Protein AF-A0A819KJ81-F1 (afdb_monomer)

Organism: NCBI:txid392033

Radius of gyration: 11.48 Å; Cα contacts (8 Å, |Δi|>4): 57; chains: 1; boundi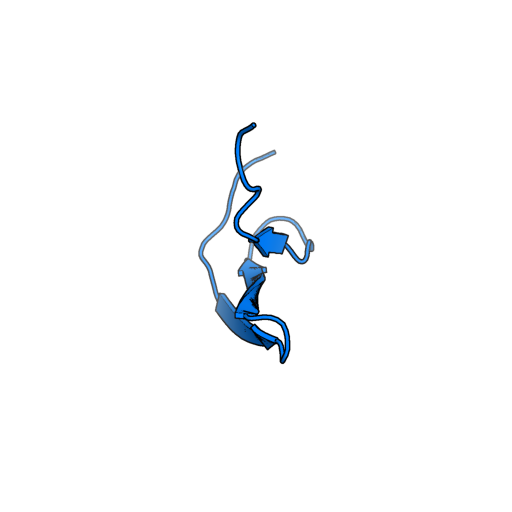ng box: 24×17×34 Å

Nearest PDB structures (foldseek):
  8x6g-assembly1_D  TM=5.276E-01  e=2.866E+00  Staphylococcus aureus
  4pl1-assembly2_A  TM=6.034E-01  e=5.846E+00  Es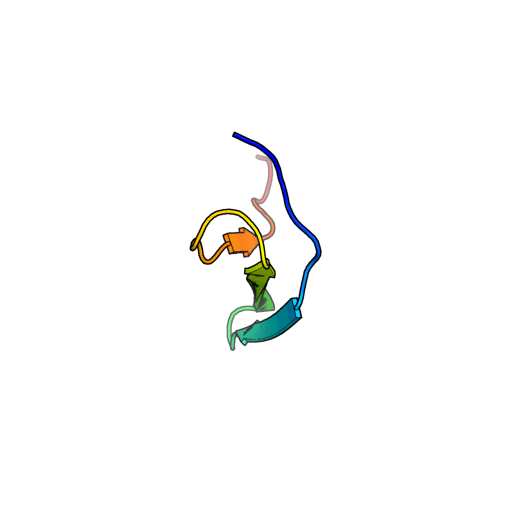cherichia coli DH1
  3vpb-assembly1_F  TM=3.857E-01  e=2.686E+00  Sulfurisphaera tokodaii str. 7

Foldseek 3Di:
DDFADWDDWDQDPVRWIWTDGDPDPDIDIDDDDDDD

Secondary structure (DSSP, 8-state):
-----EEEEEE-TTS-EEEEESSS--EEEE------

Structure (mmCIF, N/CA/C/O backbone):
data_AF-A0A819KJ81-F1
#
_entry.id   AF-A0A819KJ81-F1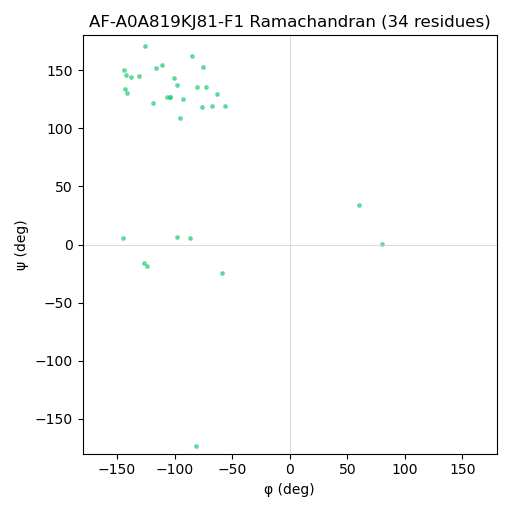
#
loop_
_atom_site.group_PDB
_atom_site.id
_atom_site.type_symbol
_atom_site.label_atom_id
_atom_site.label_alt_id
_atom_site.label_comp_id
_atom_site.label_asym_id
_atom_site.label_entity_id
_atom_site.label_seq_id
_atom_site.pdbx_PDB_ins_code
_atom_site.Cartn_x
_atom_site.Cartn_y
_atom_site.Cartn_z
_atom_site.occupancy
_atom_site.B_iso_or_equiv
_atom_site.auth_seq_id
_atom_site.auth_comp_id
_atom_site.auth_asym_id
_atom_site.auth_atom_id
_atom_site.pdbx_PDB_model_num
ATOM 1 N N . ASP A 1 1 ? 17.728 9.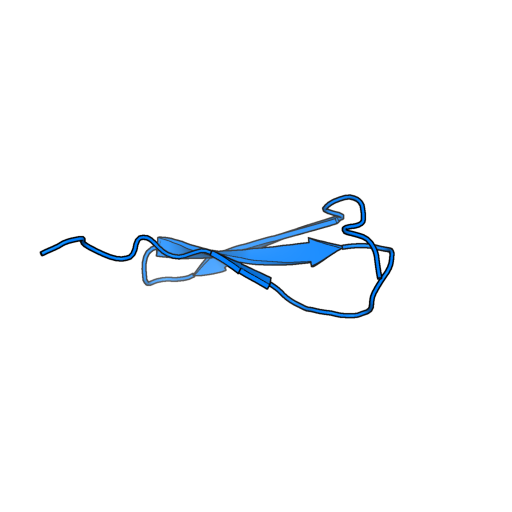809 -3.445 1.00 72.38 1 ASP A N 1
ATOM 2 C CA . ASP A 1 1 ? 16.615 8.864 -3.618 1.00 72.38 1 ASP A CA 1
ATOM 3 C C . ASP A 1 1 ? 15.320 9.651 -3.512 1.00 72.38 1 ASP A C 1
ATOM 5 O O . ASP A 1 1 ? 15.260 10.538 -2.663 1.00 72.38 1 ASP A O 1
ATOM 9 N N . THR A 1 2 ? 14.360 9.407 -4.402 1.00 75.25 2 THR A N 1
ATOM 10 C CA . THR A 1 2 ? 13.185 10.274 -4.605 1.00 75.25 2 THR A CA 1
ATOM 11 C C . THR A 1 2 ? 11.910 9.437 -4.599 1.00 75.25 2 THR A C 1
ATOM 13 O O . THR A 1 2 ? 11.897 8.295 -5.054 1.00 75.25 2 THR A O 1
ATOM 16 N N . PHE A 1 3 ? 10.832 9.999 -4.058 1.00 82.00 3 PHE A N 1
ATOM 17 C CA . PHE A 1 3 ? 9.514 9.375 -4.079 1.00 82.00 3 PHE A CA 1
ATOM 18 C C . PHE A 1 3 ? 8.875 9.508 -5.472 1.00 82.00 3 PHE A C 1
ATOM 20 O O . PHE A 1 3 ? 8.671 10.632 -5.936 1.00 82.00 3 PHE A O 1
ATOM 27 N N . GLY A 1 4 ? 8.599 8.378 -6.132 1.00 87.19 4 GLY A N 1
ATOM 28 C CA . GLY A 1 4 ? 7.956 8.316 -7.446 1.00 87.19 4 GLY A CA 1
ATOM 29 C C . GLY A 1 4 ? 6.432 8.453 -7.403 1.00 87.19 4 GLY A C 1
ATOM 30 O O . GLY A 1 4 ? 5.828 8.732 -6.363 1.00 87.19 4 GLY A O 1
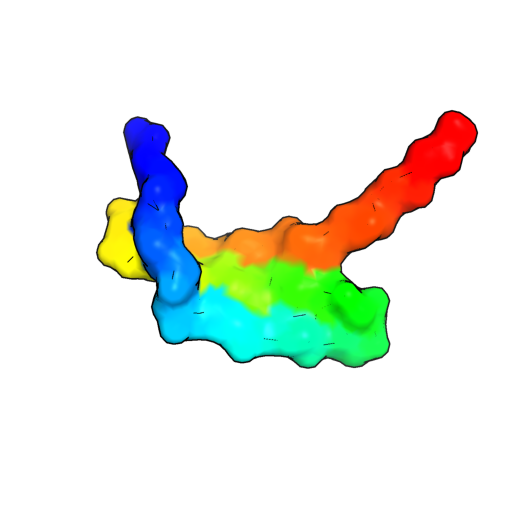ATOM 31 N N . ARG A 1 5 ? 5.787 8.271 -8.560 1.00 93.00 5 ARG A N 1
ATOM 32 C CA . ARG A 1 5 ? 4.324 8.351 -8.673 1.00 93.00 5 ARG A CA 1
ATOM 33 C C . ARG A 1 5 ? 3.704 7.028 -8.210 1.00 93.00 5 ARG A C 1
ATOM 35 O O . ARG A 1 5 ? 4.188 5.974 -8.615 1.00 93.00 5 ARG A O 1
ATOM 42 N N . PRO A 1 6 ? 2.627 7.035 -7.403 1.00 94.25 6 PRO A N 1
ATOM 43 C CA . PRO A 1 6 ? 1.928 5.801 -7.057 1.00 94.25 6 PRO A CA 1
ATOM 44 C C . PRO A 1 6 ? 1.316 5.146 -8.302 1.00 94.25 6 PRO A C 1
ATOM 46 O O . PRO A 1 6 ? 0.597 5.806 -9.050 1.00 94.25 6 PRO A O 1
ATOM 49 N N . VAL A 1 7 ? 1.573 3.851 -8.503 1.00 95.94 7 VAL A N 1
ATOM 50 C CA . VAL A 1 7 ? 1.077 3.085 -9.670 1.00 95.94 7 VAL A CA 1
ATOM 51 C C . VAL A 1 7 ? 0.275 1.837 -9.302 1.00 95.94 7 VAL A C 1
ATOM 53 O O . VAL A 1 7 ? -0.480 1.328 -10.124 1.00 95.94 7 VAL A O 1
ATOM 56 N N . GLY A 1 8 ? 0.398 1.347 -8.068 1.00 95.19 8 GLY A N 1
ATOM 57 C CA . GLY A 1 8 ? -0.356 0.199 -7.568 1.00 95.19 8 GLY A CA 1
ATOM 58 C C . GLY A 1 8 ? -0.846 0.451 -6.151 1.00 95.19 8 GLY A C 1
ATOM 59 O O . GLY A 1 8 ? -0.146 1.090 -5.366 1.00 95.19 8 GLY A O 1
ATOM 60 N N . LEU A 1 9 ? -2.045 -0.037 -5.825 1.00 96.88 9 LEU A N 1
ATOM 61 C CA . LEU A 1 9 ? -2.687 0.192 -4.531 1.00 96.88 9 LEU A CA 1
ATOM 62 C C . LEU A 1 9 ? -3.459 -1.049 -4.073 1.00 96.88 9 LEU A C 1
ATOM 64 O O . LEU A 1 9 ? -4.219 -1.634 -4.842 1.00 96.88 9 LEU A O 1
ATOM 68 N N . LEU A 1 10 ? -3.276 -1.431 -2.807 1.00 97.69 10 LEU A N 1
ATOM 69 C CA . LEU A 1 10 ? -3.992 -2.530 -2.163 1.00 97.69 10 LEU A CA 1
ATOM 70 C C . LEU A 1 10 ? -4.332 -2.169 -0.714 1.00 97.69 10 LEU A C 1
ATOM 72 O O . LEU A 1 10 ? -3.459 -1.778 0.060 1.00 97.69 10 LEU A O 1
ATOM 76 N N . VAL A 1 11 ? -5.593 -2.359 -0.331 1.00 97.62 11 VAL A N 1
ATOM 77 C CA . VAL A 1 11 ? -6.033 -2.258 1.066 1.00 97.62 11 VAL A CA 1
ATOM 78 C C . VAL A 1 11 ? -5.972 -3.643 1.704 1.00 97.62 11 VAL A C 1
ATOM 80 O O . VAL A 1 11 ? -6.553 -4.599 1.190 1.00 97.62 11 VAL A O 1
ATOM 83 N N . LEU A 1 12 ? -5.254 -3.762 2.820 1.00 97.62 12 LEU A N 1
ATOM 84 C CA . LEU A 1 12 ? -5.146 -5.003 3.581 1.00 97.62 12 LEU A CA 1
ATOM 85 C C . LEU A 1 12 ? -6.316 -5.167 4.557 1.00 97.62 12 LEU A C 1
ATOM 87 O O . LEU A 1 12 ? -6.996 -4.212 4.925 1.00 97.62 12 LEU A O 1
ATOM 91 N N . LYS A 1 13 ? -6.527 -6.403 5.025 1.00 97.69 13 LYS A N 1
ATOM 92 C CA . LYS A 1 13 ? -7.613 -6.746 5.964 1.00 97.69 13 LYS A CA 1
ATOM 93 C C . LYS A 1 13 ? -7.554 -5.975 7.287 1.00 97.69 13 LYS A C 1
ATOM 95 O O . LYS A 1 13 ? -8.577 -5.825 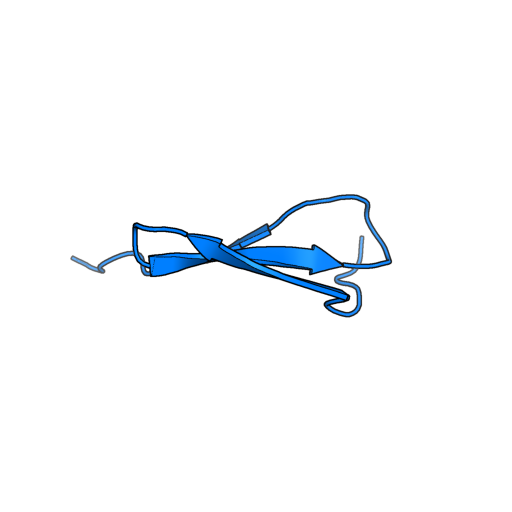7.940 1.00 97.69 13 LYS A O 1
ATOM 100 N N . ASP A 1 14 ? -6.375 -5.507 7.686 1.00 95.50 14 ASP A N 1
ATOM 101 C CA . ASP A 1 14 ? -6.170 -4.714 8.902 1.00 95.50 14 ASP A CA 1
ATOM 102 C C . ASP A 1 14 ? -6.380 -3.201 8.691 1.00 95.50 14 ASP A C 1
ATOM 104 O O . ASP A 1 14 ? -6.122 -2.408 9.594 1.00 95.50 14 ASP A O 1
ATOM 108 N N . GLY A 1 15 ? -6.822 -2.796 7.497 1.00 95.94 15 GLY A N 1
ATOM 109 C CA . GLY A 1 15 ? -7.042 -1.403 7.118 1.00 95.94 15 GLY A CA 1
ATOM 110 C C . GLY A 1 15 ? -5.773 -0.642 6.729 1.00 95.94 15 GLY A C 1
ATOM 111 O O . GLY A 1 15 ? -5.864 0.537 6.392 1.00 95.94 15 GLY A O 1
ATOM 112 N N . SER A 1 16 ? -4.595 -1.275 6.753 1.00 97.56 16 SER A N 1
ATOM 113 C CA . SER A 1 16 ? -3.371 -0.653 6.243 1.00 97.56 16 SER A CA 1
ATOM 114 C C . SER A 1 16 ? -3.333 -0.647 4.710 1.00 97.56 16 SER A C 1
ATOM 116 O O . SER A 1 16 ? -3.934 -1.494 4.044 1.00 97.56 16 SER A O 1
ATOM 118 N N . LEU A 1 17 ? -2.626 0.334 4.148 1.00 97.56 17 LEU A N 1
ATOM 119 C CA . LEU A 1 17 ? -2.491 0.542 2.708 1.00 97.56 17 LEU A CA 1
ATOM 120 C C . LEU A 1 17 ? -1.112 0.075 2.244 1.00 97.56 17 LEU A C 1
ATOM 122 O O . LEU A 1 17 ? -0.103 0.546 2.772 1.00 97.56 17 LEU A O 1
ATOM 126 N N . LEU A 1 18 ? -1.066 -0.793 1.237 1.00 97.44 18 LEU A N 1
ATOM 127 C CA . LEU A 1 18 ? 0.134 -1.040 0.446 1.00 97.44 18 LEU A CA 1
ATOM 128 C C . LEU A 1 18 ? 0.066 -0.237 -0.847 1.00 97.44 18 LEU A C 1
ATOM 130 O O . LEU A 1 18 ? -0.974 -0.213 -1.508 1.00 97.44 18 LEU A O 1
ATOM 134 N N . PHE A 1 19 ? 1.180 0.379 -1.230 1.00 96.06 19 PHE A N 1
ATOM 135 C CA . PHE A 1 19 ? 1.305 0.972 -2.555 1.00 96.06 19 PHE A CA 1
ATOM 136 C C . PHE A 1 19 ? 2.718 0.814 -3.118 1.00 96.06 19 PHE A C 1
ATOM 138 O O . PHE A 1 19 ? 3.700 0.760 -2.371 1.00 96.06 19 PHE A O 1
ATOM 145 N N . SER A 1 20 ? 2.799 0.735 -4.443 1.00 95.62 20 SER A N 1
ATOM 146 C CA . SER A 1 20 ? 4.044 0.730 -5.214 1.00 95.62 20 SER A CA 1
ATOM 147 C C . SER A 1 20 ? 4.182 2.022 -6.011 1.00 95.62 20 SER A C 1
ATOM 149 O O . SER A 1 20 ? 3.185 2.655 -6.372 1.00 95.62 20 SER A O 1
ATOM 151 N N . GLU A 1 21 ? 5.420 2.388 -6.312 1.00 94.44 21 GLU A N 1
ATOM 152 C CA . GLU A 1 21 ? 5.773 3.531 -7.152 1.00 94.44 21 GLU A CA 1
ATOM 153 C C . GLU A 1 21 ? 6.698 3.101 -8.303 1.00 94.44 21 GLU A C 1
ATOM 155 O O . GLU A 1 21 ? 7.116 1.944 -8.367 1.00 9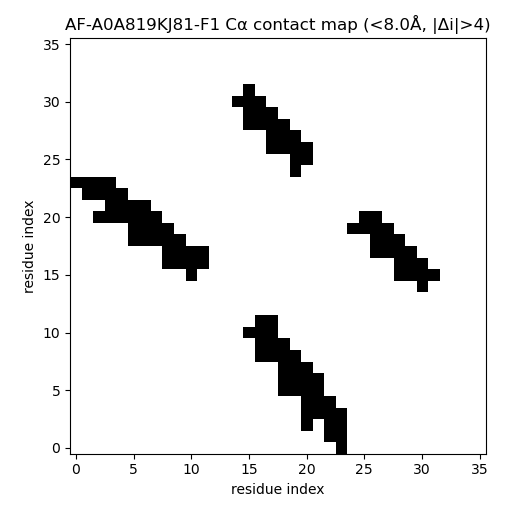4.44 21 GLU A O 1
ATOM 160 N N . ASP A 1 22 ? 6.943 4.002 -9.251 1.00 92.44 22 ASP A N 1
ATOM 161 C CA . ASP A 1 22 ? 7.622 3.729 -10.523 1.00 92.44 22 ASP A CA 1
ATOM 162 C C . ASP A 1 22 ? 9.126 4.071 -10.549 1.00 92.44 22 ASP A C 1
ATOM 164 O O . ASP A 1 22 ? 9.750 3.984 -11.607 1.00 92.44 22 ASP A O 1
ATOM 168 N N . GLY A 1 23 ? 9.730 4.454 -9.420 1.00 89.25 23 GLY A N 1
ATOM 169 C CA . GLY A 1 23 ? 11.045 5.101 -9.388 1.00 89.25 23 GLY A CA 1
ATOM 170 C C . GLY A 1 23 ? 12.115 4.471 -8.494 1.00 89.25 23 GLY A C 1
ATOM 171 O O . GLY A 1 23 ? 13.288 4.808 -8.657 1.00 89.25 23 GLY A O 1
ATOM 172 N N . ASN A 1 24 ? 11.778 3.582 -7.557 1.00 90.06 24 ASN A N 1
ATOM 173 C CA . ASN A 1 24 ? 12.736 3.088 -6.560 1.00 90.06 24 ASN A CA 1
ATOM 174 C C . ASN A 1 24 ? 12.579 1.618 -6.137 1.00 90.06 24 ASN A C 1
ATOM 176 O O . ASN A 1 24 ? 13.339 1.149 -5.285 1.00 90.06 24 ASN A O 1
ATOM 180 N N . ASN A 1 25 ? 11.676 0.870 -6.779 1.00 89.50 25 ASN A N 1
ATOM 181 C CA . ASN A 1 25 ? 11.534 -0.582 -6.623 1.00 89.50 25 ASN A CA 1
ATOM 182 C C . ASN A 1 25 ? 11.217 -1.010 -5.174 1.00 89.50 25 ASN A C 1
ATOM 184 O O . ASN A 1 25 ? 11.665 -2.061 -4.705 1.00 89.50 25 ASN A O 1
ATOM 188 N N . ARG A 1 26 ? 10.457 -0.183 -4.441 1.00 90.94 26 ARG A N 1
ATOM 189 C CA . ARG A 1 26 ? 9.987 -0.482 -3.081 1.00 90.94 26 ARG A CA 1
ATOM 190 C C . ARG A 1 26 ? 8.472 -0.589 -3.016 1.00 90.94 26 ARG A C 1
ATOM 192 O O . ARG A 1 26 ? 7.734 0.070 -3.743 1.00 90.94 26 ARG A O 1
ATOM 199 N N . LEU A 1 27 ? 8.020 -1.385 -2.051 1.00 94.44 27 LEU A N 1
ATOM 200 C CA . LEU A 1 27 ? 6.632 -1.414 -1.617 1.00 94.44 27 LEU A CA 1
ATOM 201 C C . LEU A 1 27 ? 6.511 -0.687 -0.280 1.00 94.44 27 LEU A C 1
ATOM 203 O O . LEU A 1 27 ? 7.220 -0.998 0.679 1.00 94.44 27 LEU A O 1
ATOM 207 N N . TYR A 1 28 ? 5.600 0.273 -0.214 1.00 95.31 28 TYR A N 1
ATOM 208 C CA . TYR A 1 28 ? 5.355 1.068 0.979 1.00 95.31 28 TYR A CA 1
ATOM 209 C C . TYR A 1 28 ? 4.128 0.547 1.717 1.00 95.31 28 TYR A C 1
ATOM 211 O O . TYR A 1 28 ? 3.139 0.172 1.089 1.00 95.31 28 TYR A O 1
ATOM 219 N N . ARG A 1 29 ? 4.170 0.574 3.056 1.00 96.69 29 ARG A N 1
ATOM 220 C CA . ARG A 1 29 ? 3.011 0.305 3.915 1.00 96.69 29 ARG A CA 1
ATOM 221 C C . ARG A 1 29 ? 2.687 1.523 4.764 1.00 96.69 29 ARG A C 1
ATOM 223 O O . ARG A 1 29 ? 3.515 1.967 5.557 1.00 96.69 29 ARG A O 1
ATOM 230 N N . VAL A 1 30 ? 1.467 2.027 4.628 1.00 96.06 30 VAL A N 1
ATOM 231 C CA . VAL A 1 30 ? 0.937 3.126 5.438 1.00 96.06 30 VAL A CA 1
ATOM 232 C C . VAL A 1 30 ? -0.068 2.555 6.426 1.00 96.06 30 VAL A C 1
ATOM 234 O O . VAL A 1 30 ? -1.006 1.856 6.049 1.00 96.06 30 VAL A O 1
ATOM 237 N N . GLN A 1 31 ? 0.127 2.857 7.706 1.00 96.44 31 GLN A N 1
ATOM 238 C CA . GLN A 1 31 ? -0.777 2.449 8.774 1.00 96.44 31 GLN A CA 1
ATOM 239 C C . GLN A 1 31 ? -0.905 3.562 9.808 1.00 96.44 31 GLN A C 1
ATOM 241 O O . GLN A 1 31 ? 0.060 4.275 10.097 1.00 96.44 31 GLN A O 1
ATOM 246 N N . TYR A 1 32 ? -2.090 3.692 10.398 1.00 93.88 32 TYR A N 1
ATOM 247 C CA . TYR A 1 32 ? -2.277 4.606 11.513 1.00 93.88 32 TYR A CA 1
ATOM 248 C C . TYR A 1 32 ? -1.498 4.096 12.729 1.00 93.88 32 TYR A C 1
ATOM 250 O O . TYR A 1 32 ? -1.754 3.008 13.245 1.00 93.88 32 TYR A O 1
ATOM 258 N N . LYS A 1 33 ? -0.546 4.895 13.212 1.00 92.81 33 LYS A N 1
ATOM 259 C CA . LYS A 1 33 ? 0.112 4.651 14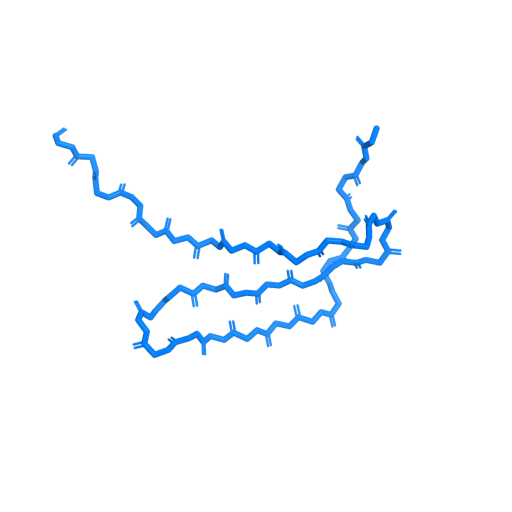.494 1.00 92.81 33 LYS A CA 1
ATOM 260 C C . LYS A 1 33 ? -0.611 5.467 15.555 1.00 92.81 33 LYS A C 1
ATOM 262 O O . LYS A 1 33 ? -0.484 6.690 15.586 1.00 92.81 33 LYS A O 1
ATOM 267 N N . LYS A 1 34 ? -1.357 4.791 16.431 1.00 88.94 34 LYS A N 1
ATOM 268 C CA . LYS A 1 34 ? -2.022 5.437 17.569 1.00 88.94 34 LYS A CA 1
ATOM 269 C C . LYS A 1 34 ? -0.966 6.164 18.411 1.00 88.94 34 LYS A C 1
ATOM 271 O O . LYS A 1 34 ? -0.019 5.533 18.887 1.00 88.94 34 LYS A O 1
ATOM 276 N N . ARG A 1 35 ? -1.093 7.487 18.554 1.00 82.81 35 ARG A N 1
ATOM 277 C CA . ARG A 1 35 ? -0.301 8.253 19.529 1.00 82.81 35 ARG A CA 1
ATOM 278 C 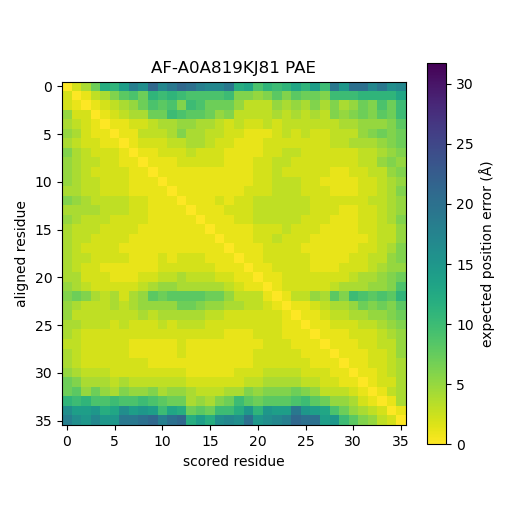C . ARG A 1 35 ? -0.833 7.930 20.924 1.00 82.81 35 ARG A C 1
ATOM 280 O O . ARG A 1 35 ? -2.047 7.831 21.097 1.00 82.81 35 ARG A O 1
ATOM 287 N N . ARG A 1 36 ? 0.087 7.689 21.859 1.00 76.00 36 ARG A N 1
ATOM 288 C CA . ARG A 1 36 ? -0.231 7.661 23.288 1.00 76.00 36 ARG A CA 1
ATOM 289 C C . ARG A 1 36 ? -0.576 9.064 23.757 1.00 76.00 36 ARG A C 1
ATOM 291 O O . ARG A 1 36 ? 0.020 10.010 23.188 1.00 76.00 36 ARG A O 1
#

Sequence (36 aa):
DTFGRPVGLLVLKDGSLLFSEDGNNRLYRVQYKKRR

Mean predicted aligned error: 3.83 Å

pLDDT: mean 92.18, std 6.61, range [72.38, 97.69]

Solvent-accessible surface area (backbone atoms only — not comparable to full-atom values): 2473 Å² total; per-residue (Å²): 141,70,90,50,58,80,76,44,81,45,79,45,98,88,73,29,38,40,37,32,41,80,65,73,88,53,79,47,77,51,68,91,75,85,78,130